Protein AF-A0A9C6WMV3-F1 (afdb_monomer)

InterPro domains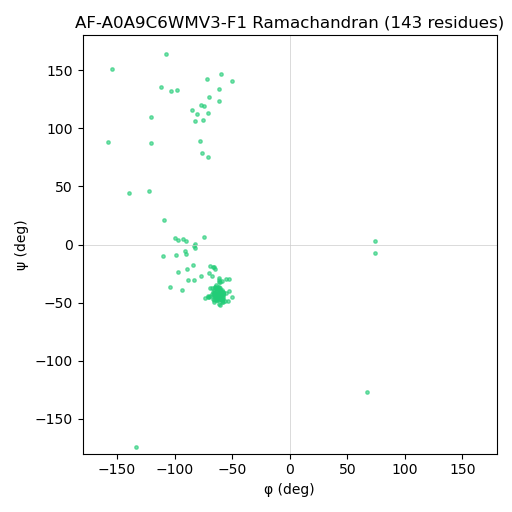:
  IPR019155 CLEC16A/TT9, N-terminal [PF09758] (3-118)
  IPR039272 CLEC16A/TT9 [PTHR21481] (2-119)

Structure (mmCIF, N/CA/C/O backbone):
data_AF-A0A9C6WMV3-F1
#
_entry.id   AF-A0A9C6WMV3-F1
#
loop_
_atom_site.group_PDB
_atom_site.id
_atom_site.type_symbol
_atom_site.label_atom_id
_atom_site.label_alt_id
_atom_site.label_comp_id
_atom_site.label_asym_id
_atom_site.label_entity_id
_atom_site.label_seq_id
_atom_site.pdbx_PDB_ins_code
_atom_site.Cartn_x
_atom_site.Cartn_y
_atom_site.Cartn_z
_atom_site.occupancy
_atom_site.B_iso_or_equiv
_atom_site.auth_seq_id
_atom_site.auth_comp_id
_atom_site.auth_asym_id
_atom_site.auth_atom_id
_atom_site.pdbx_PDB_model_num
ATOM 1 N N . MET A 1 1 ? -14.634 -0.412 27.361 1.00 34.72 1 MET A N 1
ATOM 2 C CA . MET A 1 1 ? -13.161 -0.412 27.443 1.00 34.72 1 MET A CA 1
ATOM 3 C C . MET A 1 1 ? -12.736 -1.334 26.319 1.00 34.72 1 MET A C 1
ATOM 5 O O . MET A 1 1 ? -13.082 -2.501 26.394 1.00 34.72 1 MET A O 1
ATOM 9 N N . LEU A 1 2 ? -12.264 -0.768 25.204 1.00 42.44 2 LEU A N 1
ATOM 10 C CA . LEU A 1 2 ? -12.009 -1.511 23.965 1.00 42.44 2 LEU A CA 1
ATOM 11 C C . LEU A 1 2 ? -10.937 -2.570 24.246 1.00 42.44 2 LEU A C 1
ATOM 13 O O . LEU A 1 2 ? -9.871 -2.224 24.757 1.00 42.44 2 LEU A O 1
ATOM 17 N N . ASP A 1 3 ? -11.261 -3.834 23.976 1.00 42.84 3 ASP A N 1
ATOM 18 C CA . ASP A 1 3 ? -10.348 -4.978 24.060 1.00 42.84 3 ASP A CA 1
ATOM 19 C C . ASP A 1 3 ? -9.351 -4.872 22.898 1.00 42.84 3 ASP A C 1
ATOM 21 O O . ASP A 1 3 ? -9.476 -5.502 21.852 1.00 42.84 3 ASP A O 1
ATOM 25 N N . ILE A 1 4 ? -8.392 -3.961 23.039 1.00 52.00 4 ILE A N 1
ATOM 26 C CA . ILE A 1 4 ? -7.273 -3.839 22.112 1.00 52.00 4 ILE A CA 1
ATOM 27 C C . ILE A 1 4 ? -6.352 -5.014 22.447 1.00 52.00 4 ILE A C 1
ATOM 29 O O . ILE A 1 4 ? -5.714 -5.000 23.505 1.00 52.00 4 ILE A O 1
ATOM 33 N N . SER A 1 5 ? -6.310 -6.038 21.586 1.00 57.06 5 SER A N 1
ATOM 34 C CA . SER A 1 5 ? -5.376 -7.162 21.735 1.00 57.06 5 SER A CA 1
ATOM 35 C C . SER A 1 5 ? -3.955 -6.620 21.953 1.00 57.06 5 SER A C 1
ATOM 37 O O . SER A 1 5 ? -3.581 -5.608 21.357 1.00 57.06 5 SER A O 1
ATOM 39 N N . GLU A 1 6 ? -3.147 -7.228 22.832 1.00 58.94 6 GLU A N 1
ATOM 40 C CA . GLU A 1 6 ? -1.811 -6.691 23.171 1.00 58.94 6 GLU A CA 1
ATOM 41 C C . GLU A 1 6 ? -0.936 -6.418 21.933 1.00 58.94 6 GLU A C 1
ATOM 43 O O . GLU A 1 6 ? -0.152 -5.466 21.940 1.00 58.94 6 GLU A O 1
ATOM 48 N N . ASN A 1 7 ? -1.135 -7.176 20.851 1.00 62.31 7 ASN A N 1
ATOM 49 C CA . ASN A 1 7 ? -0.457 -6.992 19.570 1.00 62.31 7 ASN A CA 1
ATOM 50 C C . ASN A 1 7 ? -0.912 -5.730 18.816 1.00 62.31 7 ASN A C 1
ATOM 52 O O . ASN A 1 7 ? -0.075 -4.944 18.357 1.00 62.31 7 ASN A O 1
ATOM 56 N N . SER A 1 8 ? -2.220 -5.459 18.759 1.00 65.00 8 SER A N 1
ATOM 57 C CA . SER A 1 8 ? -2.759 -4.296 18.036 1.00 65.00 8 SER A CA 1
ATOM 58 C C . SER A 1 8 ? -2.321 -2.950 18.638 1.00 65.00 8 SER A C 1
ATOM 60 O O . SER A 1 8 ? -2.248 -1.947 17.922 1.00 65.00 8 SER A O 1
ATOM 62 N N . ARG A 1 9 ? -1.903 -2.924 19.918 1.00 74.12 9 ARG A N 1
ATOM 63 C CA . ARG A 1 9 ? -1.320 -1.734 20.578 1.00 74.12 9 ARG A CA 1
ATOM 64 C C . ARG A 1 9 ? -0.032 -1.237 19.919 1.00 74.12 9 ARG A C 1
ATOM 66 O O . ARG A 1 9 ? 0.260 -0.046 20.015 1.00 74.12 9 ARG A O 1
ATOM 73 N N . ILE A 1 10 ? 0.744 -2.123 19.293 1.00 83.50 10 ILE A N 1
ATOM 74 C CA . ILE A 1 10 ? 2.019 -1.783 18.639 1.00 83.50 10 ILE A CA 1
ATOM 75 C C . ILE A 1 10 ? 1.850 -1.737 17.118 1.00 83.50 10 ILE A C 1
ATOM 77 O O . ILE A 1 10 ? 2.421 -0.866 16.458 1.00 83.50 10 ILE A O 1
ATOM 81 N N . GLU A 1 11 ? 1.030 -2.627 16.561 1.00 89.12 11 GLU A N 1
ATOM 82 C CA . GLU A 1 11 ? 0.802 -2.728 15.118 1.00 89.12 11 GLU A CA 1
ATOM 83 C C . GLU A 1 11 ? 0.144 -1.473 14.538 1.00 89.12 11 GLU A C 1
ATOM 85 O O . GLU A 1 11 ? 0.604 -0.975 13.511 1.00 89.12 11 GLU A O 1
ATOM 90 N N . ALA A 1 12 ? -0.873 -0.907 15.202 1.00 89.88 12 ALA A N 1
ATOM 91 C CA . ALA A 1 12 ? -1.549 0.298 14.715 1.00 89.88 12 ALA A CA 1
ATOM 92 C C . ALA A 1 12 ? -0.594 1.507 14.598 1.00 89.88 12 ALA A C 1
ATOM 94 O O . ALA A 1 12 ? -0.497 2.081 13.506 1.00 89.88 12 ALA A O 1
ATOM 95 N N . PRO A 1 13 ? 0.174 1.883 15.645 1.00 91.75 13 PRO A N 1
ATOM 96 C CA . PRO A 1 13 ? 1.179 2.937 15.528 1.00 91.75 13 PRO A CA 1
ATOM 97 C C . PRO A 1 13 ? 2.228 2.642 14.456 1.00 91.75 13 PRO A C 1
ATOM 99 O O . PRO A 1 13 ? 2.575 3.529 13.679 1.00 91.75 13 PRO A O 1
ATOM 102 N N . LEU A 1 14 ? 2.716 1.403 14.377 1.00 93.06 14 LEU A N 1
ATOM 103 C CA . LEU A 1 14 ? 3.734 1.017 13.404 1.00 93.06 14 LEU A CA 1
ATOM 104 C C . LEU A 1 14 ? 3.230 1.167 11.962 1.00 93.06 14 LEU A C 1
ATOM 106 O O . LEU A 1 14 ? 3.897 1.805 11.146 1.00 93.06 14 LEU A O 1
ATOM 110 N N . LEU A 1 15 ? 2.033 0.658 11.659 1.00 94.62 15 LEU A N 1
ATOM 111 C CA . LEU A 1 15 ? 1.391 0.815 10.352 1.00 94.62 15 LEU A CA 1
ATOM 112 C C . LEU A 1 15 ? 1.155 2.290 10.018 1.00 94.62 15 LEU A C 1
ATOM 114 O O . LEU A 1 15 ? 1.386 2.710 8.883 1.00 94.62 15 LEU A O 1
ATOM 118 N N . GLN A 1 16 ? 0.766 3.097 11.007 1.00 94.94 16 GLN A N 1
ATOM 119 C CA . GLN A 1 16 ? 0.589 4.533 10.826 1.00 94.94 16 GLN A CA 1
ATOM 120 C C . GLN A 1 16 ? 1.908 5.235 10.475 1.00 94.94 16 GLN A C 1
ATOM 122 O O . GLN A 1 16 ? 1.952 6.017 9.522 1.00 94.94 16 GLN A O 1
ATOM 127 N N . TYR A 1 17 ? 2.992 4.954 11.204 1.00 96.12 17 TYR A N 1
ATOM 128 C CA . TYR A 1 17 ? 4.308 5.535 10.926 1.00 96.12 17 TYR A CA 1
ATOM 129 C C . TYR A 1 17 ? 4.822 5.135 9.546 1.00 96.12 17 TYR A C 1
ATOM 131 O O . TYR A 1 17 ? 5.284 5.994 8.795 1.00 96.12 17 TYR A O 1
ATOM 139 N N . LEU A 1 18 ? 4.694 3.858 9.182 1.00 94.94 18 LEU A N 1
ATOM 140 C CA . LEU A 1 18 ? 5.056 3.375 7.852 1.00 94.94 18 LEU A CA 1
ATOM 141 C C . LEU A 1 18 ? 4.217 4.045 6.762 1.00 94.94 18 LEU A C 1
ATOM 143 O O . LEU A 1 18 ? 4.760 4.466 5.744 1.00 94.94 18 LEU A O 1
ATOM 147 N N . SER A 1 19 ? 2.911 4.206 6.984 1.00 96.00 19 SER A N 1
ATOM 148 C CA . SER A 1 19 ? 2.023 4.896 6.049 1.00 96.00 19 SER A CA 1
ATOM 149 C C . SER A 1 19 ? 2.476 6.340 5.809 1.00 96.00 19 SER A C 1
ATOM 151 O O . SER A 1 19 ? 2.600 6.757 4.659 1.00 96.00 19 SER A O 1
ATOM 153 N N . ILE A 1 20 ? 2.789 7.091 6.870 1.00 96.06 20 ILE A N 1
ATOM 154 C CA . ILE A 1 20 ? 3.278 8.476 6.768 1.00 96.06 20 ILE A CA 1
ATOM 155 C C . ILE A 1 20 ? 4.649 8.522 6.083 1.00 96.06 20 ILE A C 1
ATOM 157 O O . ILE A 1 20 ? 4.864 9.354 5.201 1.00 96.06 20 ILE A O 1
ATOM 161 N N . MET A 1 21 ? 5.571 7.632 6.459 1.00 95.75 21 MET A N 1
ATOM 162 C CA . MET A 1 21 ? 6.907 7.551 5.867 1.00 95.75 21 MET A CA 1
ATOM 163 C C . MET A 1 21 ? 6.826 7.324 4.354 1.00 95.75 21 MET A C 1
ATOM 165 O O . MET A 1 21 ? 7.447 8.058 3.590 1.00 95.75 21 MET A O 1
ATOM 169 N N . ILE A 1 22 ? 6.027 6.345 3.921 1.00 94.38 22 ILE A N 1
ATOM 170 C CA . ILE A 1 22 ? 5.856 6.017 2.504 1.00 94.38 22 ILE A CA 1
ATOM 171 C C . ILE A 1 22 ? 5.166 7.165 1.771 1.00 94.38 22 ILE A C 1
ATOM 173 O O . ILE A 1 22 ? 5.605 7.526 0.686 1.00 94.38 22 ILE A O 1
ATOM 177 N N . GLN A 1 23 ? 4.132 7.784 2.350 1.00 94.25 23 GLN A N 1
ATOM 178 C CA . GLN A 1 23 ? 3.443 8.923 1.727 1.00 94.25 23 GLN A CA 1
ATOM 179 C C . GLN A 1 23 ? 4.387 10.094 1.427 1.00 94.25 23 GLN A C 1
ATOM 181 O O . GLN A 1 23 ? 4.311 10.662 0.339 1.00 94.25 23 GLN A O 1
ATOM 186 N N . ASN A 1 24 ? 5.295 10.415 2.351 1.00 95.00 24 ASN A N 1
ATOM 187 C CA . ASN A 1 24 ? 6.249 11.523 2.213 1.00 95.00 24 ASN A CA 1
ATOM 188 C C . ASN A 1 24 ? 7.503 11.168 1.395 1.00 95.00 24 ASN A C 1
ATOM 190 O O . ASN A 1 24 ? 8.388 12.001 1.214 1.00 95.00 24 ASN A O 1
ATOM 194 N N . MET A 1 25 ? 7.623 9.930 0.918 1.00 93.31 25 MET A N 1
ATOM 195 C CA . MET A 1 25 ? 8.775 9.508 0.133 1.00 93.31 25 MET A CA 1
ATOM 196 C C . MET A 1 25 ? 8.606 9.930 -1.328 1.00 93.31 25 MET A C 1
ATOM 198 O O . MET A 1 25 ? 7.817 9.329 -2.053 1.00 93.31 25 MET A O 1
ATOM 202 N N . ASP A 1 26 ? 9.348 10.945 -1.769 1.00 91.00 26 ASP A N 1
ATOM 203 C CA . ASP A 1 26 ? 9.264 11.464 -3.149 1.00 91.00 26 ASP A CA 1
ATOM 204 C C . ASP A 1 26 ? 10.504 11.162 -3.999 1.00 91.00 26 ASP A C 1
ATOM 206 O O . ASP A 1 26 ? 10.498 11.346 -5.213 1.00 91.00 26 ASP A O 1
ATOM 210 N N . ASN A 1 27 ? 11.576 10.659 -3.382 1.00 93.06 27 ASN A N 1
ATOM 211 C CA . ASN A 1 27 ? 12.769 10.247 -4.110 1.00 93.06 27 ASN A CA 1
ATOM 212 C C . ASN A 1 27 ? 12.545 8.884 -4.788 1.00 93.06 27 ASN A C 1
ATOM 214 O O . ASN A 1 27 ? 12.332 7.879 -4.109 1.00 93.06 27 ASN A O 1
ATOM 218 N N . GLU A 1 28 ? 12.654 8.838 -6.116 1.00 89.81 28 GLU A N 1
ATOM 219 C CA . GLU A 1 28 ? 12.425 7.623 -6.911 1.00 89.81 28 GLU A CA 1
ATOM 220 C C . GLU A 1 28 ? 13.332 6.453 -6.505 1.00 89.81 28 GLU A C 1
ATOM 222 O O . GLU A 1 28 ? 12.860 5.322 -6.390 1.00 89.81 28 GLU A O 1
ATOM 227 N N . HIS A 1 29 ? 14.613 6.707 -6.213 1.00 90.44 29 HIS A N 1
ATOM 228 C CA . HIS A 1 29 ? 15.539 5.666 -5.757 1.00 90.44 29 HIS A CA 1
ATOM 229 C C . HIS A 1 29 ? 15.169 5.133 -4.372 1.00 90.44 29 HIS A C 1
ATOM 231 O O . HIS A 1 29 ? 15.285 3.931 -4.131 1.00 90.44 29 HIS A O 1
ATOM 237 N N . ALA A 1 30 ? 14.697 6.000 -3.472 1.00 90.56 30 ALA A N 1
ATOM 238 C CA . ALA A 1 30 ? 14.226 5.580 -2.156 1.00 90.56 30 ALA A CA 1
ATOM 239 C C . ALA A 1 30 ? 12.985 4.684 -2.274 1.00 90.56 30 ALA A C 1
ATOM 241 O O . ALA A 1 30 ? 12.940 3.629 -1.643 1.00 90.56 30 ALA A O 1
ATOM 242 N N . ILE A 1 31 ? 12.027 5.049 -3.135 1.00 91.12 31 ILE A N 1
ATOM 243 C CA . ILE A 1 31 ? 10.828 4.240 -3.401 1.00 91.12 31 ILE A CA 1
ATOM 244 C C . ILE A 1 31 ? 11.229 2.887 -3.998 1.00 91.12 31 ILE A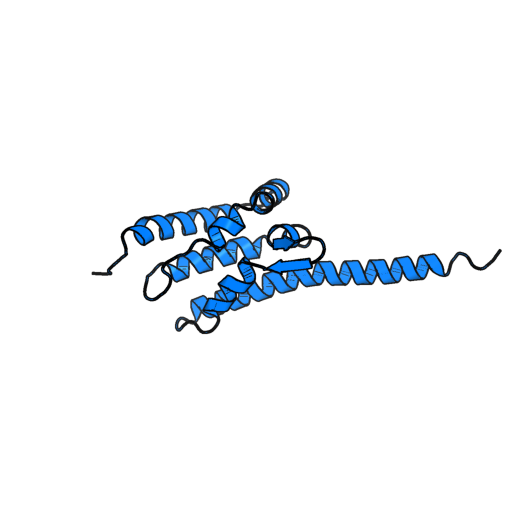 C 1
ATOM 246 O O . ILE A 1 31 ? 10.790 1.840 -3.520 1.00 91.12 31 ILE A O 1
ATOM 250 N N . TYR A 1 32 ? 12.105 2.896 -5.005 1.00 89.94 32 TYR A N 1
ATOM 251 C CA . TYR A 1 32 ? 12.594 1.680 -5.650 1.00 89.94 32 TYR A CA 1
ATOM 252 C C . TYR A 1 32 ? 13.272 0.741 -4.645 1.00 89.94 32 TYR A C 1
ATOM 254 O O . TYR A 1 32 ? 12.971 -0.453 -4.592 1.00 89.94 32 TYR A O 1
ATOM 262 N N . TYR A 1 33 ? 14.159 1.269 -3.798 1.00 89.19 33 TYR A N 1
ATOM 263 C CA . TYR A 1 33 ? 14.832 0.474 -2.773 1.00 89.19 33 TYR A CA 1
ATOM 264 C C . TYR A 1 33 ? 13.856 -0.039 -1.706 1.00 89.19 33 TYR A C 1
ATOM 266 O O . TYR A 1 33 ? 13.939 -1.190 -1.283 1.00 89.19 33 TYR A O 1
ATOM 274 N N . CYS A 1 34 ? 12.887 0.782 -1.301 1.00 89.19 34 CYS A N 1
ATOM 275 C CA . CYS A 1 34 ? 11.867 0.386 -0.336 1.00 89.19 34 CYS A CA 1
ATOM 276 C C . CYS A 1 34 ? 11.050 -0.818 -0.836 1.00 89.19 34 CYS A C 1
ATOM 278 O O . CYS A 1 34 ? 10.792 -1.749 -0.072 1.00 89.19 34 CYS A O 1
ATOM 280 N N . PHE A 1 35 ? 10.676 -0.834 -2.120 1.00 88.88 35 PHE A N 1
ATOM 281 C CA . PHE A 1 35 ? 9.776 -1.856 -2.667 1.00 88.88 35 PHE A CA 1
ATOM 282 C C . PHE A 1 35 ? 10.513 -3.104 -3.178 1.00 88.88 35 PHE A C 1
ATOM 284 O O . PHE A 1 35 ? 9.977 -4.203 -3.082 1.00 88.88 35 PHE A O 1
ATOM 291 N N . SER A 1 36 ? 11.749 -2.969 -3.665 1.00 85.19 36 SER A N 1
ATOM 292 C CA . SER A 1 36 ? 12.515 -4.077 -4.270 1.00 85.19 36 SER A CA 1
ATOM 293 C C . SER A 1 36 ? 12.982 -5.157 -3.290 1.00 85.19 36 SER A C 1
ATOM 295 O O . SER A 1 36 ? 13.186 -6.298 -3.692 1.00 85.19 36 SER A O 1
ATOM 297 N N . ASN A 1 37 ? 13.139 -4.833 -2.005 1.00 82.38 37 ASN A N 1
ATOM 298 C CA . ASN A 1 37 ? 13.688 -5.763 -1.011 1.00 82.38 37 ASN A CA 1
ATOM 299 C C . ASN A 1 37 ? 12.655 -6.754 -0.436 1.00 82.38 37 ASN A C 1
ATOM 301 O O . ASN A 1 37 ? 12.981 -7.539 0.451 1.00 82.38 37 ASN A O 1
ATOM 305 N N . GLY A 1 38 ? 11.393 -6.695 -0.870 1.00 83.25 38 GLY A N 1
ATOM 306 C CA . GLY A 1 38 ? 10.331 -7.588 -0.396 1.00 83.25 38 GLY A CA 1
ATOM 307 C C . GLY A 1 38 ? 9.808 -7.298 1.018 1.00 83.25 38 GLY A C 1
ATOM 308 O O . GLY A 1 38 ? 8.785 -7.860 1.396 1.00 83.25 38 GLY A O 1
ATOM 309 N N . TYR A 1 39 ? 10.418 -6.383 1.783 1.00 87.88 39 TYR A N 1
ATOM 310 C CA . TYR A 1 39 ? 9.952 -6.022 3.132 1.00 87.88 39 TYR A CA 1
ATOM 311 C C . TYR A 1 39 ? 8.511 -5.508 3.152 1.00 87.88 39 TYR A C 1
ATOM 313 O O . TYR A 1 39 ? 7.741 -5.895 4.026 1.00 87.88 39 TYR A O 1
ATOM 321 N N . ILE A 1 40 ? 8.122 -4.683 2.174 1.00 91.06 40 ILE A N 1
ATOM 322 C CA . ILE A 1 40 ? 6.737 -4.208 2.052 1.00 91.06 40 ILE A CA 1
ATOM 323 C C . ILE A 1 40 ? 5.781 -5.383 1.834 1.00 91.06 40 ILE A C 1
ATOM 325 O O . ILE A 1 40 ? 4.749 -5.446 2.494 1.00 91.06 40 ILE A O 1
ATOM 329 N N . ASN A 1 41 ? 6.146 -6.352 0.990 1.00 89.94 41 ASN A N 1
ATOM 330 C CA . ASN A 1 41 ? 5.331 -7.548 0.777 1.00 89.94 41 ASN A CA 1
ATOM 331 C C . ASN A 1 41 ? 5.227 -8.385 2.060 1.00 89.94 41 ASN A C 1
ATOM 333 O O . ASN A 1 41 ? 4.139 -8.850 2.384 1.00 89.94 41 ASN A O 1
ATOM 337 N N . SER A 1 42 ? 6.315 -8.519 2.824 1.00 90.12 42 SER A N 1
ATOM 338 C CA . SER A 1 42 ? 6.305 -9.201 4.124 1.00 90.12 42 SER A CA 1
ATOM 339 C C . SER A 1 42 ? 5.395 -8.516 5.146 1.00 90.12 42 SER A C 1
ATOM 341 O O . SER A 1 42 ? 4.718 -9.204 5.902 1.00 90.12 42 SER A O 1
ATOM 343 N N . ILE A 1 43 ? 5.350 -7.177 5.160 1.00 91.88 43 ILE A N 1
ATOM 344 C CA . ILE A 1 43 ? 4.442 -6.407 6.025 1.00 91.88 43 ILE A CA 1
ATOM 345 C C . ILE A 1 43 ? 2.993 -6.593 5.566 1.00 91.88 43 ILE A C 1
ATOM 347 O O . ILE A 1 43 ? 2.129 -6.853 6.388 1.00 91.88 43 ILE A O 1
ATOM 351 N N . ILE A 1 44 ? 2.714 -6.524 4.260 1.00 91.94 44 ILE A N 1
ATOM 352 C CA . ILE A 1 44 ? 1.359 -6.722 3.712 1.00 91.94 44 ILE A CA 1
ATOM 353 C C . ILE A 1 44 ? 0.814 -8.116 4.052 1.00 91.94 44 ILE A C 1
ATOM 355 O O . ILE A 1 44 ? -0.355 -8.230 4.407 1.00 91.94 44 ILE A O 1
ATOM 359 N N . LEU A 1 45 ? 1.656 -9.149 3.942 1.00 90.44 45 LEU A N 1
ATOM 360 C CA . LEU A 1 45 ? 1.305 -10.554 4.174 1.00 90.44 45 LEU A CA 1
ATOM 361 C C . LEU A 1 45 ? 1.318 -10.962 5.653 1.00 90.44 45 LEU A 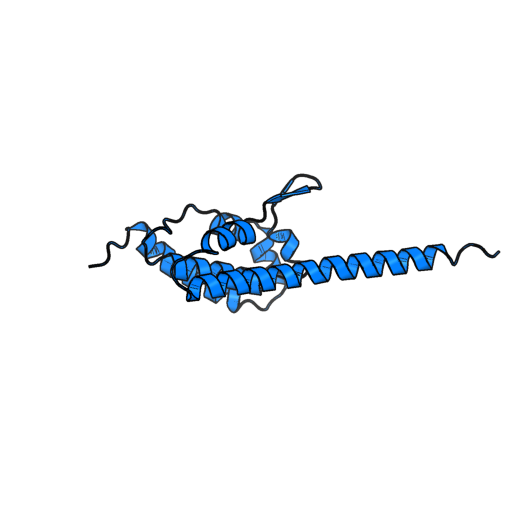C 1
ATOM 363 O O . LEU A 1 45 ? 1.022 -12.117 5.965 1.00 90.44 45 LEU A O 1
ATOM 367 N N . HIS A 1 46 ? 1.695 -10.060 6.561 1.00 89.56 46 HIS A N 1
ATOM 368 C CA . HIS A 1 46 ? 1.690 -10.359 7.985 1.00 89.56 46 HIS A CA 1
ATOM 369 C C . HIS A 1 46 ? 0.254 -10.680 8.451 1.00 89.56 46 HIS A C 1
ATOM 371 O O . HIS A 1 46 ? -0.679 -9.963 8.080 1.00 89.56 46 HIS A O 1
ATOM 377 N N . PRO A 1 47 ? 0.043 -11.754 9.237 1.00 86.62 47 PRO A N 1
ATOM 378 C CA . PRO A 1 47 ? -1.288 -12.183 9.656 1.00 86.62 47 PRO A CA 1
ATOM 379 C C . PRO A 1 47 ? -1.844 -11.277 10.764 1.00 86.62 47 PRO A C 1
ATOM 381 O O . PRO A 1 47 ? -1.829 -11.634 11.937 1.00 86.62 47 PRO A O 1
ATOM 384 N N . TYR A 1 48 ? -2.336 -10.100 10.382 1.00 85.94 48 TYR A N 1
ATOM 385 C CA . TYR A 1 48 ? -2.992 -9.165 11.293 1.00 85.94 48 TYR A CA 1
ATOM 386 C C . TYR A 1 48 ? -4.380 -9.656 11.725 1.00 85.94 48 TYR A C 1
ATOM 388 O O . TYR A 1 48 ? -5.161 -10.164 10.912 1.00 85.94 48 TYR A O 1
ATOM 396 N N . GLU A 1 49 ? -4.725 -9.412 12.988 1.00 85.69 49 GLU A N 1
ATOM 397 C CA . GLU A 1 49 ? -6.084 -9.572 13.511 1.00 85.69 49 GLU A CA 1
ATOM 398 C C . GLU A 1 49 ? -6.938 -8.365 13.089 1.00 85.69 49 GLU A C 1
ATOM 400 O O . GLU A 1 49 ? -6.983 -7.335 13.760 1.00 85.69 49 GLU A O 1
ATOM 405 N N . LEU A 1 50 ? -7.570 -8.464 11.915 1.00 82.94 50 LEU A N 1
ATOM 406 C CA . LEU A 1 50 ? -8.340 -7.367 11.307 1.00 82.94 50 LEU A CA 1
ATOM 407 C C . LEU A 1 50 ? -9.856 -7.481 11.545 1.00 82.94 50 LEU A C 1
ATOM 409 O O . LEU A 1 50 ? -10.587 -6.540 11.240 1.00 82.94 50 LEU A O 1
ATOM 413 N N . ASP A 1 51 ? -10.326 -8.604 12.095 1.00 74.62 51 ASP A N 1
ATOM 414 C CA . ASP A 1 51 ? -11.741 -8.844 12.379 1.00 74.62 51 ASP A CA 1
ATOM 415 C C . ASP A 1 51 ? -12.129 -8.248 13.741 1.00 74.62 51 ASP A C 1
ATOM 417 O O . ASP A 1 51 ? -11.640 -8.673 14.785 1.00 74.62 51 ASP A O 1
ATOM 421 N N . GLY A 1 52 ? -13.026 -7.256 13.734 1.00 67.19 52 GLY A N 1
ATOM 422 C CA . GLY A 1 52 ? -13.619 -6.678 14.949 1.00 67.19 52 GLY A CA 1
ATOM 423 C C . GLY A 1 52 ? -12.710 -5.758 15.778 1.00 67.19 52 GLY A C 1
ATOM 424 O O . GLY A 1 52 ? -13.144 -5.291 16.829 1.00 67.19 52 GLY A O 1
ATOM 425 N N . GLY A 1 53 ? -11.483 -5.485 15.320 1.00 70.25 53 GLY A N 1
ATOM 426 C CA . GLY A 1 53 ? -10.519 -4.604 15.989 1.00 70.25 53 GLY A CA 1
ATOM 427 C C . GLY A 1 53 ? -10.311 -3.254 15.292 1.00 70.25 53 GLY A C 1
ATOM 428 O O . GLY A 1 53 ? -10.584 -3.089 14.105 1.00 70.25 53 GLY A O 1
ATOM 429 N N . ASP A 1 54 ? -9.724 -2.294 16.012 1.00 81.19 54 ASP A N 1
ATOM 430 C CA . ASP A 1 54 ? -9.448 -0.929 15.522 1.00 81.19 54 ASP A CA 1
ATOM 431 C C . ASP A 1 54 ? -8.264 -0.846 14.529 1.00 81.19 54 ASP A C 1
ATOM 433 O O . ASP A 1 54 ? -7.835 0.242 14.145 1.00 81.19 54 ASP A O 1
ATOM 437 N N . LEU A 1 55 ? -7.701 -1.984 14.107 1.00 89.00 55 LEU A N 1
ATOM 438 C CA . LEU A 1 55 ? -6.489 -2.055 13.284 1.00 89.00 55 LEU A CA 1
ATOM 439 C C . LEU A 1 55 ? -6.759 -1.867 11.781 1.00 89.00 55 LEU A C 1
ATOM 441 O O . LEU A 1 55 ? -5.912 -1.328 11.060 1.00 89.00 55 LEU A O 1
ATOM 445 N N . ALA A 1 56 ? -7.939 -2.270 11.298 1.00 90.38 56 ALA A N 1
ATOM 446 C CA . ALA A 1 56 ? -8.284 -2.248 9.875 1.00 90.38 56 ALA A CA 1
ATOM 447 C C . ALA A 1 56 ? -8.118 -0.863 9.205 1.00 90.38 56 ALA A C 1
ATOM 449 O O . ALA A 1 56 ? -7.538 -0.802 8.116 1.00 90.38 56 ALA A O 1
ATOM 450 N N . PRO A 1 57 ? -8.507 0.273 9.821 1.00 90.88 57 PRO A N 1
ATOM 451 C CA . PRO A 1 57 ? -8.280 1.599 9.241 1.00 90.88 57 PRO A CA 1
ATOM 452 C C . PRO A 1 57 ? -6.795 1.956 9.060 1.00 90.88 57 PRO A C 1
ATOM 454 O O . PRO A 1 57 ? -6.427 2.586 8.059 1.00 90.88 57 PRO A O 1
ATOM 457 N N . TYR A 1 58 ? -5.932 1.538 9.993 1.00 93.31 58 TYR A N 1
ATOM 458 C CA . TYR A 1 58 ? -4.483 1.757 9.920 1.00 93.31 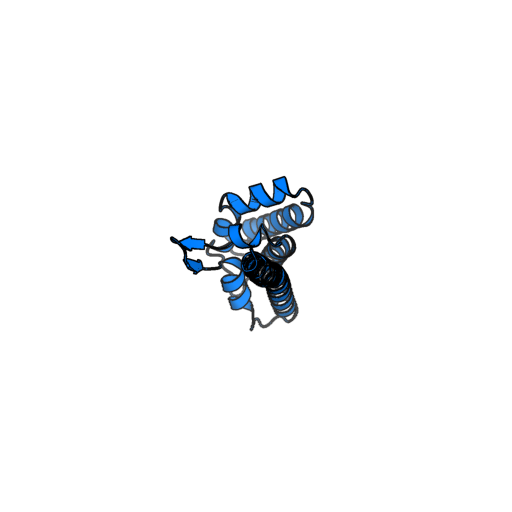58 TYR A CA 1
ATOM 459 C C . TYR A 1 58 ? -3.856 0.903 8.823 1.00 93.31 58 TYR A C 1
ATOM 461 O O . TYR A 1 58 ? -3.096 1.414 7.997 1.00 93.31 58 TYR A O 1
ATOM 469 N N . TYR A 1 59 ? -4.242 -0.373 8.757 1.00 94.56 59 TYR A N 1
ATOM 470 C CA . TYR A 1 59 ? -3.812 -1.282 7.700 1.00 94.56 59 TYR A CA 1
ATOM 471 C C . TYR A 1 59 ? -4.214 -0.761 6.317 1.00 94.56 59 TYR A C 1
ATOM 473 O O . TYR A 1 59 ? -3.377 -0.622 5.426 1.00 94.56 59 TYR A O 1
ATOM 481 N N . MET A 1 60 ? -5.469 -0.341 6.150 1.00 94.56 60 MET A N 1
ATOM 482 C CA . MET A 1 60 ? -5.957 0.206 4.883 1.00 94.56 60 MET A CA 1
ATOM 483 C C . MET A 1 60 ? -5.274 1.524 4.508 1.00 94.56 60 MET A C 1
ATOM 485 O O . MET A 1 60 ? -4.967 1.748 3.335 1.00 94.56 60 MET A O 1
ATOM 489 N N . SER A 1 61 ? -4.969 2.384 5.482 1.00 94.75 61 SER A N 1
ATOM 490 C CA . SER A 1 61 ? -4.177 3.600 5.248 1.00 94.75 61 SER A CA 1
ATOM 491 C C . SER A 1 61 ? -2.742 3.285 4.819 1.00 94.75 61 SER A C 1
ATOM 493 O O . SER A 1 61 ? -2.185 3.980 3.967 1.00 94.75 61 SER A O 1
ATOM 495 N N . PHE A 1 62 ? -2.138 2.227 5.360 1.00 96.31 62 PHE A N 1
ATOM 496 C CA . PHE A 1 62 ? -0.838 1.732 4.917 1.00 96.31 62 PHE A CA 1
ATOM 497 C C . PHE A 1 62 ? -0.893 1.189 3.480 1.00 96.31 62 PHE A C 1
ATOM 499 O O . PHE A 1 62 ? -0.121 1.647 2.636 1.00 96.31 62 PHE A O 1
ATOM 506 N N . LEU A 1 63 ? -1.853 0.315 3.147 1.00 95.81 63 LEU A N 1
ATOM 507 C CA . LEU A 1 63 ? -2.016 -0.187 1.775 1.00 95.81 63 LEU A CA 1
ATOM 508 C C . LEU A 1 63 ? -2.261 0.954 0.777 1.00 95.81 63 LEU A C 1
ATOM 510 O O . LEU A 1 63 ? -1.706 0.962 -0.324 1.00 95.81 63 LEU A O 1
ATOM 514 N N . ARG A 1 64 ? -3.047 1.965 1.169 1.00 96.19 64 ARG A N 1
ATOM 515 C CA . ARG A 1 64 ? -3.262 3.169 0.359 1.00 96.19 64 ARG A CA 1
ATOM 516 C C . ARG A 1 64 ? -1.956 3.911 0.097 1.00 96.19 64 ARG A C 1
ATOM 518 O O . ARG A 1 64 ? -1.712 4.268 -1.054 1.00 96.19 64 ARG A O 1
ATOM 525 N N . ALA A 1 65 ? -1.130 4.119 1.121 1.00 95.88 65 ALA A N 1
ATOM 526 C CA . ALA A 1 65 ? 0.170 4.776 0.995 1.00 95.88 65 ALA A CA 1
ATOM 527 C C . ALA A 1 65 ? 1.091 4.036 0.018 1.00 95.88 65 ALA A C 1
ATOM 529 O O . ALA A 1 65 ? 1.625 4.657 -0.900 1.00 95.88 65 ALA A O 1
ATOM 530 N N . VAL A 1 66 ? 1.201 2.710 0.157 1.00 94.69 66 VAL A N 1
ATOM 531 C CA . VAL A 1 66 ? 1.970 1.857 -0.764 1.00 94.69 66 VAL A CA 1
ATOM 532 C C . VAL A 1 66 ? 1.436 1.995 -2.190 1.00 94.69 66 VAL A C 1
ATOM 534 O O . VAL A 1 66 ? 2.198 2.279 -3.112 1.00 94.69 66 VAL A O 1
ATOM 537 N N . SER A 1 67 ? 0.115 1.881 -2.374 1.00 94.31 67 SER A N 1
ATOM 538 C CA . SER A 1 67 ? -0.511 2.001 -3.695 1.00 94.31 67 SER A CA 1
ATOM 539 C C . SER A 1 67 ? -0.286 3.371 -4.342 1.00 94.31 67 SER A C 1
ATOM 541 O O . SER A 1 67 ? -0.163 3.461 -5.557 1.00 94.31 67 SER A O 1
ATOM 543 N N . GLY A 1 68 ? -0.204 4.440 -3.545 1.00 93.38 68 GLY A N 1
ATOM 544 C CA . GLY A 1 68 ? 0.007 5.802 -4.034 1.00 93.38 68 GLY A CA 1
ATOM 545 C C . GLY A 1 68 ? 1.400 6.040 -4.619 1.00 93.38 68 GLY A C 1
ATOM 546 O O . GLY A 1 68 ? 1.581 6.991 -5.372 1.00 93.38 68 GLY A O 1
ATOM 547 N N . LYS A 1 69 ? 2.373 5.175 -4.308 1.00 92.12 69 LYS A N 1
ATOM 548 C CA . LYS A 1 69 ? 3.729 5.212 -4.878 1.00 92.12 69 LYS A CA 1
ATOM 549 C C . LYS A 1 69 ? 3.922 4.206 -6.019 1.00 92.12 69 LYS A C 1
ATOM 551 O O . LYS A 1 69 ? 5.031 4.057 -6.537 1.00 92.12 69 LYS A O 1
ATOM 556 N N . ILE A 1 70 ? 2.852 3.524 -6.438 1.00 89.12 70 ILE A N 1
ATOM 557 C CA . ILE A 1 70 ? 2.882 2.658 -7.615 1.00 89.12 70 ILE A CA 1
ATOM 558 C C . ILE A 1 70 ? 2.999 3.509 -8.874 1.00 89.12 70 ILE A C 1
ATOM 560 O O . ILE A 1 70 ? 2.184 4.388 -9.148 1.00 89.12 70 ILE A O 1
ATOM 564 N N . ASN A 1 71 ? 3.999 3.178 -9.676 1.00 82.81 71 ASN A N 1
ATOM 565 C CA . ASN A 1 71 ? 4.198 3.671 -11.022 1.00 82.81 71 ASN A CA 1
ATOM 566 C C . ASN A 1 71 ? 4.535 2.486 -11.944 1.00 82.81 71 ASN A C 1
ATOM 568 O O . ASN A 1 71 ? 4.475 1.322 -11.538 1.00 82.81 71 ASN A O 1
ATOM 572 N N . ARG A 1 72 ? 4.864 2.783 -13.203 1.00 77.38 72 ARG A N 1
ATOM 573 C CA . ARG A 1 72 ? 5.195 1.775 -14.219 1.00 77.38 72 ARG A CA 1
ATOM 574 C C . ARG A 1 72 ? 6.291 0.804 -13.764 1.00 77.38 72 ARG A C 1
ATOM 576 O O . ARG A 1 72 ? 6.189 -0.385 -14.050 1.00 77.38 72 ARG A O 1
ATOM 583 N N . ASP A 1 73 ? 7.310 1.311 -13.081 1.00 79.81 73 ASP A N 1
ATOM 584 C CA . ASP A 1 73 ? 8.529 0.570 -12.761 1.00 79.81 73 ASP A CA 1
ATOM 585 C C . ASP A 1 73 ? 8.487 -0.029 -11.349 1.00 79.81 73 ASP A C 1
ATOM 587 O O . ASP A 1 73 ? 9.143 -1.029 -11.082 1.00 79.81 73 ASP A O 1
ATOM 591 N N . THR A 1 74 ? 7.685 0.530 -10.439 1.00 84.25 74 THR A N 1
ATOM 592 C CA . THR A 1 74 ? 7.551 0.019 -9.066 1.00 84.25 74 THR A CA 1
ATOM 593 C C . THR A 1 74 ? 6.461 -1.039 -8.926 1.00 84.25 74 THR A C 1
ATOM 595 O O . THR A 1 74 ? 6.517 -1.845 -7.998 1.00 84.25 74 THR A O 1
ATOM 598 N N . LEU A 1 75 ? 5.495 -1.096 -9.854 1.00 83.75 75 LEU A N 1
ATOM 599 C CA . LEU A 1 75 ? 4.435 -2.106 -9.832 1.00 83.75 75 LEU A CA 1
ATOM 600 C C . LEU A 1 75 ? 5.002 -3.529 -9.869 1.00 83.75 75 LEU A C 1
ATOM 602 O O . LEU A 1 75 ? 4.576 -4.374 -9.088 1.00 83.75 75 LEU A O 1
ATOM 606 N N . CYS A 1 76 ? 5.977 -3.792 -10.743 1.00 80.69 76 CYS A N 1
ATOM 607 C CA . CYS A 1 76 ? 6.574 -5.121 -10.871 1.00 80.69 76 CYS A CA 1
ATOM 608 C C . CYS A 1 76 ? 7.377 -5.548 -9.631 1.00 80.69 76 CYS A C 1
ATOM 610 O O . CYS A 1 76 ? 7.572 -6.742 -9.439 1.00 80.69 76 CYS A O 1
ATOM 612 N N . LEU A 1 77 ? 7.787 -4.608 -8.771 1.00 82.25 77 LEU A N 1
ATOM 613 C CA . LEU A 1 77 ? 8.515 -4.898 -7.529 1.00 82.25 77 LEU A CA 1
ATOM 614 C C . LEU A 1 77 ? 7.596 -5.423 -6.414 1.00 82.25 77 LEU A C 1
ATOM 616 O O . LEU A 1 77 ? 8.042 -6.149 -5.532 1.00 82.25 77 LEU A O 1
ATOM 620 N N . LEU A 1 78 ? 6.311 -5.060 -6.444 1.00 81.06 78 LEU A N 1
ATOM 621 C CA . LEU A 1 78 ? 5.319 -5.478 -5.442 1.00 81.06 78 LEU A CA 1
ATOM 622 C C . LEU A 1 78 ? 4.588 -6.772 -5.820 1.00 81.06 78 LEU A C 1
ATOM 624 O O . LEU A 1 78 ? 3.774 -7.284 -5.050 1.00 81.06 78 LEU A O 1
ATOM 628 N N . VAL A 1 79 ? 4.844 -7.291 -7.016 1.00 81.31 79 VAL A N 1
ATOM 629 C CA . VAL A 1 79 ? 4.226 -8.509 -7.527 1.00 81.31 79 VAL A CA 1
ATOM 630 C C . VAL A 1 79 ? 5.182 -9.674 -7.305 1.00 81.31 79 VAL A C 1
ATOM 632 O O . VAL A 1 79 ? 6.362 -9.594 -7.633 1.00 81.31 79 VAL A O 1
ATOM 635 N N . ASN A 1 80 ? 4.670 -10.784 -6.781 1.00 72.69 80 ASN A N 1
ATOM 636 C CA . ASN A 1 80 ? 5.447 -12.009 -6.690 1.00 72.69 80 ASN A CA 1
ATOM 637 C C . ASN A 1 80 ? 5.432 -12.708 -8.047 1.00 72.69 80 ASN A C 1
ATOM 639 O O . ASN A 1 80 ? 4.401 -13.217 -8.501 1.00 72.69 80 ASN A O 1
ATOM 643 N N . VAL A 1 81 ? 6.599 -12.735 -8.680 1.00 68.12 81 VAL A N 1
ATOM 644 C CA . VAL A 1 81 ? 6.835 -13.423 -9.946 1.00 68.12 81 VAL A CA 1
ATOM 645 C C . VAL A 1 81 ? 7.579 -14.725 -9.655 1.00 68.12 81 VAL A C 1
ATOM 647 O O . VAL A 1 81 ? 8.561 -14.734 -8.914 1.00 68.12 81 VAL A O 1
ATOM 650 N N . HIS A 1 82 ? 7.109 -15.833 -10.223 1.00 58.47 82 HIS A N 1
ATOM 651 C CA . HIS A 1 82 ? 7.822 -17.107 -10.194 1.00 58.47 82 HIS A CA 1
ATOM 652 C C . HIS A 1 82 ? 8.084 -17.541 -11.638 1.00 58.47 82 HIS A C 1
ATOM 654 O O . HIS A 1 82 ? 7.153 -17.861 -12.378 1.00 58.47 82 HIS A O 1
ATOM 660 N N . GLY A 1 83 ? 9.350 -17.493 -12.061 1.00 64.62 83 GLY A N 1
ATOM 661 C CA . GLY A 1 83 ? 9.709 -17.622 -13.477 1.00 64.62 83 GLY A CA 1
ATOM 662 C C . GLY A 1 83 ? 9.210 -16.422 -14.290 1.00 64.62 83 GLY A C 1
ATOM 663 O O . GLY A 1 83 ? 9.470 -15.286 -13.908 1.00 64.62 83 GLY A O 1
ATOM 664 N N . ASP A 1 84 ? 8.466 -16.677 -15.371 1.00 62.00 84 ASP A N 1
ATOM 665 C CA . ASP A 1 84 ? 7.881 -15.644 -16.248 1.00 62.00 84 ASP A CA 1
ATOM 666 C C . ASP A 1 84 ? 6.410 -15.314 -15.916 1.00 62.00 84 ASP A C 1
ATOM 668 O O . ASP A 1 84 ? 5.764 -14.533 -16.618 1.00 62.00 84 ASP A O 1
ATOM 672 N N . ALA A 1 85 ? 5.849 -15.912 -14.857 1.00 55.16 85 ALA A N 1
ATOM 673 C CA . ALA A 1 85 ? 4.443 -15.755 -14.492 1.00 55.16 85 ALA A CA 1
ATOM 674 C C . ALA A 1 85 ? 4.264 -14.978 -13.182 1.00 55.16 85 ALA A C 1
ATOM 676 O O . ALA A 1 85 ? 4.918 -15.243 -12.170 1.00 55.16 85 ALA A O 1
ATOM 677 N N . VAL A 1 86 ? 3.314 -14.041 -13.191 1.00 65.75 86 VAL A N 1
ATOM 678 C CA . VAL A 1 86 ? 2.815 -13.379 -11.982 1.00 65.75 86 VAL A CA 1
ATOM 679 C C . VAL A 1 86 ? 1.995 -14.387 -11.182 1.00 65.75 86 VAL A C 1
ATOM 681 O O . VAL A 1 86 ? 0.936 -14.818 -11.632 1.00 65.75 86 VAL A O 1
ATOM 684 N N . VAL A 1 87 ? 2.485 -14.761 -10.001 1.00 68.94 87 VAL A N 1
ATOM 685 C CA . VAL A 1 87 ? 1.842 -15.766 -9.140 1.00 68.94 87 VAL A CA 1
ATOM 686 C C . VAL A 1 87 ? 0.911 -15.114 -8.130 1.00 68.94 87 VAL A C 1
ATOM 688 O O . VAL A 1 87 ? -0.172 -15.632 -7.867 1.00 68.94 87 VAL A O 1
ATOM 691 N N . SER A 1 88 ? 1.295 -13.969 -7.569 1.00 78.56 88 SER A N 1
ATOM 692 C CA . SER A 1 88 ? 0.418 -13.238 -6.658 1.00 78.56 88 SER A CA 1
ATOM 693 C C . SER A 1 88 ? 0.722 -11.751 -6.628 1.00 78.56 88 SER A C 1
ATOM 695 O O . SER A 1 88 ? 1.855 -11.317 -6.833 1.00 78.56 88 SER A O 1
ATOM 697 N N . PHE A 1 89 ? -0.310 -10.960 -6.341 1.00 86.81 89 PHE A N 1
ATOM 698 C CA . PHE A 1 89 ? -0.164 -9.542 -6.054 1.00 86.81 89 PHE A CA 1
ATOM 699 C C . PHE A 1 89 ? -0.709 -9.246 -4.651 1.00 86.81 89 PHE A C 1
ATOM 701 O O . PHE A 1 89 ? -1.888 -8.908 -4.518 1.00 86.81 89 PHE A O 1
ATO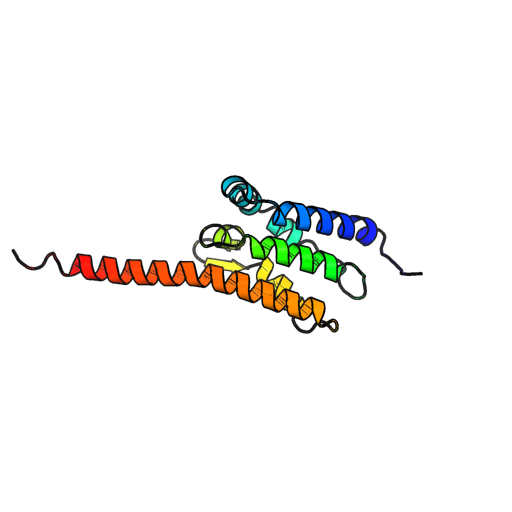M 708 N N . PRO A 1 90 ? 0.131 -9.386 -3.604 1.00 88.88 90 PRO A N 1
ATOM 709 C CA . PRO A 1 90 ? -0.285 -9.264 -2.208 1.00 88.88 90 PRO A CA 1
ATOM 710 C C . PRO A 1 90 ? -1.086 -7.995 -1.916 1.00 88.88 90 PRO A C 1
ATOM 712 O O . PRO A 1 90 ? -2.155 -8.073 -1.324 1.00 88.88 90 PRO A O 1
ATOM 715 N N . LEU A 1 91 ? -0.632 -6.839 -2.413 1.00 91.19 91 LEU A N 1
ATOM 716 C CA . LEU A 1 91 ? -1.316 -5.560 -2.199 1.00 91.19 91 LEU A CA 1
ATOM 717 C C . LEU A 1 91 ? -2.765 -5.571 -2.714 1.00 91.19 91 LEU A C 1
ATOM 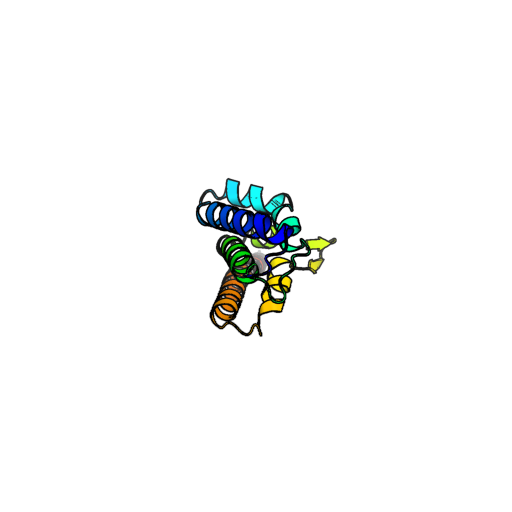719 O O . LEU A 1 91 ? -3.660 -5.057 -2.046 1.00 91.19 91 LEU A O 1
ATOM 723 N N . TYR A 1 92 ? -2.996 -6.130 -3.905 1.00 90.19 92 TYR A N 1
ATOM 724 C CA . TYR A 1 92 ? -4.330 -6.182 -4.500 1.00 90.19 92 TYR A CA 1
ATOM 725 C C . TYR A 1 92 ? -5.218 -7.206 -3.797 1.00 90.19 92 TYR A C 1
ATOM 727 O O . TYR A 1 92 ? -6.358 -6.892 -3.458 1.00 90.19 92 TYR A O 1
ATOM 735 N N . THR A 1 93 ? -4.691 -8.409 -3.555 1.00 90.69 93 THR A N 1
ATOM 736 C CA . THR A 1 93 ? -5.426 -9.489 -2.890 1.00 90.69 93 THR A CA 1
ATOM 737 C C . THR A 1 93 ? -5.863 -9.073 -1.489 1.00 90.69 93 THR A C 1
ATOM 739 O O . THR A 1 93 ? -7.037 -9.221 -1.156 1.00 90.69 93 THR A O 1
ATOM 742 N N . GLU A 1 94 ? -4.961 -8.484 -0.702 1.00 92.44 94 GLU A N 1
ATOM 743 C CA . GLU A 1 94 ? -5.272 -8.040 0.657 1.00 92.44 94 GLU A CA 1
ATOM 744 C C . GLU A 1 94 ? -6.266 -6.877 0.672 1.00 92.44 94 GLU A C 1
ATOM 746 O O . GLU A 1 94 ? -7.238 -6.914 1.423 1.00 92.44 94 GLU A O 1
ATOM 751 N N . ALA A 1 95 ? -6.117 -5.885 -0.214 1.00 92.69 95 ALA A N 1
ATOM 752 C CA . ALA A 1 95 ? -7.094 -4.802 -0.321 1.00 92.69 95 ALA A CA 1
ATOM 753 C C . ALA A 1 95 ? -8.494 -5.316 -0.709 1.00 92.69 95 ALA A C 1
ATOM 755 O O . ALA A 1 95 ? -9.505 -4.803 -0.226 1.00 92.69 95 ALA A O 1
ATOM 756 N N . LEU A 1 96 ? -8.576 -6.339 -1.567 1.00 91.88 96 LEU A N 1
ATOM 757 C CA . LEU A 1 96 ? -9.846 -6.893 -2.034 1.00 91.88 96 LEU A CA 1
ATOM 758 C C . LEU A 1 96 ? -10.630 -7.605 -0.920 1.00 91.88 96 LEU A C 1
ATOM 760 O O . LEU A 1 96 ? -11.862 -7.589 -0.958 1.00 91.88 96 LEU A O 1
ATOM 764 N N . ARG A 1 97 ? -9.955 -8.145 0.107 1.00 90.56 97 ARG A N 1
ATOM 765 C CA . ARG A 1 97 ? -10.611 -8.733 1.295 1.00 90.56 97 ARG A CA 1
ATOM 766 C C . ARG A 1 97 ? -11.558 -7.741 1.981 1.00 90.56 97 ARG A C 1
ATOM 768 O O . ARG A 1 97 ? -12.593 -8.139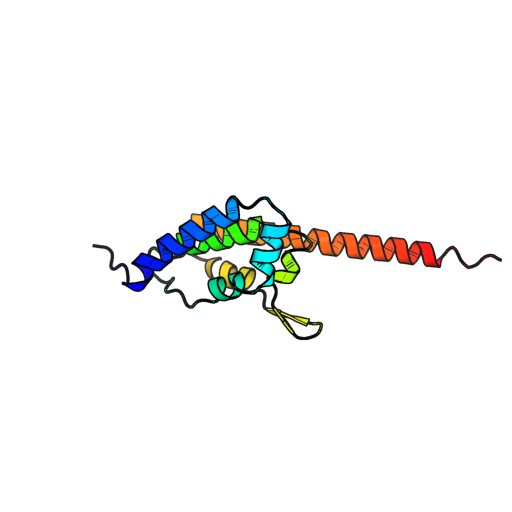 2.504 1.00 90.56 97 ARG A O 1
ATOM 775 N N . PHE A 1 98 ? -11.257 -6.445 1.892 1.00 90.12 98 PHE A N 1
ATOM 776 C CA . PHE A 1 98 ? -12.028 -5.356 2.498 1.00 90.12 98 PHE A CA 1
ATOM 777 C C . PHE A 1 98 ? -13.090 -4.739 1.574 1.00 90.12 98 PHE A C 1
ATOM 779 O O . PHE A 1 98 ? -13.749 -3.766 1.949 1.00 90.12 98 PHE A O 1
ATOM 786 N N . ALA A 1 99 ? -13.298 -5.272 0.364 1.00 88.62 99 ALA A N 1
ATOM 787 C CA . ALA A 1 99 ? -14.223 -4.684 -0.612 1.00 88.62 99 ALA A CA 1
ATOM 788 C C . ALA A 1 99 ? -15.671 -4.569 -0.098 1.00 88.62 99 ALA A C 1
ATOM 790 O O . ALA A 1 99 ? -16.379 -3.623 -0.453 1.00 88.62 99 ALA A O 1
ATOM 791 N N . HIS A 1 100 ? -16.084 -5.498 0.769 1.00 88.69 100 HIS A N 1
ATOM 792 C CA . HIS A 1 100 ? -17.421 -5.552 1.367 1.00 88.69 100 HIS A CA 1
ATOM 793 C C . HIS A 1 100 ? -17.431 -5.208 2.865 1.00 88.69 100 HIS A C 1
ATOM 795 O O . HIS A 1 100 ? -18.380 -5.562 3.556 1.00 88.69 100 HIS A O 1
ATOM 801 N N . HIS A 1 101 ? -16.406 -4.511 3.368 1.00 88.88 101 HIS A N 1
ATOM 802 C CA . HIS A 1 101 ? -16.341 -4.107 4.775 1.00 88.88 101 HIS A CA 1
ATOM 803 C C . HIS A 1 101 ? -17.527 -3.208 5.163 1.00 88.88 101 HIS A C 1
ATOM 805 O O . HIS A 1 101 ? -17.984 -2.408 4.343 1.00 88.88 101 HIS A O 1
ATOM 811 N N . GLU A 1 102 ? -18.014 -3.301 6.401 1.00 87.69 102 GLU A N 1
ATOM 812 C CA . GLU A 1 102 ? -19.194 -2.553 6.868 1.00 87.69 102 GLU A CA 1
ATOM 813 C C . GLU A 1 102 ? -18.985 -1.031 6.771 1.00 87.69 102 GLU A C 1
ATOM 815 O O . GLU A 1 102 ? -19.858 -0.276 6.331 1.00 87.69 102 GLU A O 1
ATOM 820 N N . GLU A 1 103 ? -17.771 -0.580 7.087 1.00 87.94 103 GLU A N 1
ATOM 821 C CA . GLU A 1 103 ? -17.376 0.824 7.014 1.00 87.94 103 GLU A CA 1
ATOM 822 C C . GLU A 1 103 ? -17.153 1.324 5.577 1.00 87.94 103 GLU A C 1
ATOM 824 O O . GLU A 1 103 ? -16.228 0.921 4.863 1.00 87.94 103 GLU A O 1
ATOM 829 N N . LYS A 1 104 ? -17.939 2.327 5.167 1.00 89.75 104 LYS A N 1
ATOM 830 C CA . LYS A 1 104 ? -17.832 2.964 3.840 1.00 89.75 104 LYS A CA 1
ATOM 831 C C . LYS A 1 104 ? -16.484 3.635 3.578 1.00 89.75 104 LYS A C 1
ATOM 833 O O . LYS A 1 104 ? -16.045 3.693 2.425 1.00 89.75 104 LYS A O 1
ATOM 838 N N . MET A 1 105 ? -15.827 4.132 4.625 1.00 90.44 105 MET A N 1
ATOM 839 C CA . MET A 1 105 ? -14.506 4.750 4.507 1.00 90.44 105 MET A CA 1
ATOM 840 C C . MET A 1 105 ? -13.478 3.729 4.009 1.00 90.44 105 MET A C 1
ATOM 842 O O . MET A 1 105 ? -12.774 3.997 3.036 1.00 90.44 105 MET A O 1
ATOM 846 N N . ILE A 1 106 ? -13.477 2.525 4.586 1.00 91.31 106 ILE A N 1
ATOM 847 C CA . ILE A 1 106 ? -12.606 1.422 4.172 1.00 91.31 106 ILE A CA 1
ATOM 848 C C . ILE A 1 106 ? -12.888 1.032 2.718 1.00 91.31 106 ILE A C 1
ATOM 850 O O . ILE A 1 106 ? -11.962 0.976 1.910 1.00 91.31 106 ILE A O 1
ATOM 854 N N . GLN A 1 107 ? -14.158 0.895 2.324 1.00 93.12 107 GLN A N 1
ATOM 855 C CA . GLN A 1 107 ? -14.493 0.593 0.926 1.00 93.12 107 GLN A CA 1
ATOM 856 C C . GLN A 1 107 ? -14.009 1.679 -0.057 1.00 93.12 107 GLN A C 1
ATOM 858 O O . GLN A 1 107 ? -13.696 1.396 -1.214 1.00 93.12 107 GLN A O 1
ATOM 863 N N . THR A 1 108 ? -13.978 2.945 0.364 1.00 94.19 108 THR A N 1
ATOM 864 C CA . THR A 1 108 ? -13.463 4.054 -0.460 1.00 94.19 108 THR A CA 1
ATOM 865 C C . THR A 1 108 ? -11.949 3.952 -0.634 1.00 94.19 108 THR A C 1
ATOM 867 O O . THR A 1 108 ? -11.425 4.187 -1.728 1.00 94.19 108 THR A O 1
ATOM 870 N N . VAL A 1 109 ? -11.245 3.517 0.412 1.00 95.12 109 VAL A N 1
ATOM 871 C CA . VAL A 1 109 ? -9.812 3.225 0.343 1.00 95.12 109 VAL A CA 1
ATOM 872 C C . VAL A 1 109 ? -9.531 2.063 -0.614 1.00 95.12 109 VAL A C 1
ATOM 874 O O . VAL A 1 109 ? -8.674 2.217 -1.481 1.00 95.12 109 VAL A O 1
ATOM 877 N N . VAL A 1 110 ? -10.299 0.965 -0.559 1.00 95.25 110 VAL A N 1
ATOM 878 C CA . VAL A 1 110 ? -10.178 -0.160 -1.516 1.00 95.25 110 VAL A CA 1
ATOM 879 C C . VAL A 1 110 ? -10.288 0.330 -2.960 1.00 95.25 110 VAL A C 1
ATOM 881 O O . VAL A 1 110 ? -9.445 0.015 -3.798 1.00 95.25 110 VAL A O 1
ATOM 884 N N . ARG A 1 111 ? -11.308 1.147 -3.259 1.00 94.56 111 ARG A N 1
ATOM 885 C CA . ARG A 1 111 ? -11.510 1.711 -4.605 1.00 94.56 111 ARG A CA 1
ATOM 886 C C . ARG A 1 111 ? -10.329 2.577 -5.039 1.00 94.56 111 ARG A C 1
ATOM 888 O O . ARG A 1 111 ? -9.909 2.496 -6.188 1.00 94.56 111 ARG A O 1
ATOM 895 N N . THR A 1 112 ? -9.768 3.361 -4.122 1.00 95.62 112 THR A N 1
ATOM 896 C CA . THR A 1 112 ? -8.577 4.179 -4.389 1.00 95.62 112 THR A CA 1
ATOM 897 C C . THR A 1 112 ? -7.363 3.308 -4.717 1.00 95.62 112 THR A C 1
ATOM 899 O O . THR A 1 112 ? -6.679 3.567 -5.702 1.00 95.62 112 THR A O 1
ATOM 902 N N . ILE A 1 113 ? -7.124 2.245 -3.943 1.00 94.94 113 ILE A N 1
ATOM 903 C CA . ILE A 1 113 ? -6.033 1.291 -4.189 1.00 94.94 113 ILE A CA 1
ATOM 904 C C . ILE A 1 113 ? -6.199 0.638 -5.566 1.00 94.94 113 ILE A C 1
ATOM 906 O O . ILE A 1 113 ? -5.256 0.615 -6.356 1.00 94.94 113 ILE A O 1
ATOM 910 N N . ALA A 1 114 ? -7.407 0.169 -5.888 1.00 92.75 114 ALA A N 1
ATOM 911 C CA . ALA A 1 114 ? -7.705 -0.436 -7.183 1.00 92.75 114 ALA A CA 1
ATOM 912 C C . ALA A 1 114 ? -7.450 0.534 -8.351 1.00 92.75 114 ALA A C 1
ATOM 914 O O . ALA A 1 114 ? -6.874 0.136 -9.363 1.00 92.75 114 ALA A O 1
ATOM 915 N N . LEU A 1 115 ? -7.823 1.810 -8.205 1.00 91.75 115 LEU A N 1
ATOM 916 C CA . LEU A 1 115 ? -7.558 2.848 -9.206 1.00 91.75 115 LEU A CA 1
ATOM 917 C C . LEU A 1 115 ? -6.061 3.130 -9.372 1.00 91.75 115 LEU A C 1
ATOM 919 O O . LEU A 1 115 ? -5.588 3.230 -10.503 1.00 91.75 115 LEU A O 1
ATOM 923 N N . ASN A 1 116 ? -5.308 3.220 -8.275 1.00 92.19 116 ASN A N 1
ATOM 924 C CA . ASN A 1 116 ? -3.859 3.426 -8.320 1.00 92.19 116 ASN A CA 1
ATOM 925 C C . ASN A 1 116 ? -3.153 2.276 -9.048 1.00 92.19 116 ASN A C 1
ATOM 927 O O . ASN A 1 116 ? -2.321 2.503 -9.927 1.00 92.19 116 ASN A O 1
ATOM 931 N N . ILE A 1 117 ? -3.551 1.041 -8.741 1.00 89.69 117 ILE A N 1
ATOM 932 C CA . ILE A 1 117 ? -3.059 -0.160 -9.416 1.00 89.69 117 ILE A CA 1
ATOM 933 C C . ILE A 1 117 ? -3.412 -0.118 -10.906 1.00 89.69 117 ILE A C 1
ATOM 935 O O . ILE A 1 117 ? -2.530 -0.267 -11.748 1.00 89.69 117 ILE A O 1
ATOM 939 N N . TYR A 1 118 ? -4.679 0.132 -11.248 1.00 86.44 118 TYR A N 1
ATOM 940 C CA . TYR A 1 118 ? -5.122 0.198 -12.641 1.00 86.44 118 TYR A CA 1
ATOM 941 C C . TYR A 1 118 ? -4.351 1.253 -13.443 1.00 86.44 118 TYR A C 1
ATOM 943 O O . TYR A 1 118 ? -3.924 0.985 -14.567 1.00 86.44 118 TYR A O 1
ATOM 951 N N . ASN A 1 119 ? -4.115 2.427 -12.854 1.00 85.75 119 ASN A N 1
ATOM 952 C CA . ASN A 1 119 ? -3.293 3.465 -13.465 1.00 85.75 119 ASN A CA 1
ATOM 953 C C . ASN A 1 119 ? -1.872 2.955 -13.740 1.00 85.75 119 ASN A C 1
ATOM 955 O O . ASN A 1 119 ? -1.398 3.104 -14.864 1.00 85.75 119 ASN A O 1
ATOM 959 N N . GLY A 1 120 ? -1.233 2.281 -12.777 1.00 79.69 120 GLY A N 1
ATOM 960 C CA . GLY A 1 120 ? 0.074 1.641 -12.961 1.00 79.69 120 GLY A CA 1
ATOM 961 C C . GLY A 1 120 ? 0.107 0.634 -14.119 1.00 79.69 120 GLY A C 1
ATOM 962 O O . GLY A 1 120 ? 0.974 0.724 -14.991 1.00 79.69 120 GLY A O 1
ATOM 963 N N . LEU A 1 121 ? -0.873 -0.278 -14.197 1.00 77.12 121 LEU A N 1
ATOM 964 C CA . LEU A 1 121 ? -0.970 -1.262 -15.290 1.00 77.12 121 LEU A CA 1
ATOM 965 C C . LEU A 1 121 ? -1.193 -0.609 -16.659 1.00 77.12 121 LEU A C 1
ATOM 967 O O . LEU A 1 121 ? -0.654 -1.067 -17.672 1.00 77.12 121 LEU A O 1
ATOM 971 N N . ARG A 1 122 ? -1.992 0.461 -16.708 1.00 73.25 122 ARG A N 1
ATOM 972 C CA . ARG A 1 122 ? -2.318 1.170 -17.947 1.00 73.25 122 ARG A CA 1
ATOM 973 C C . ARG A 1 122 ? -1.059 1.731 -18.618 1.00 73.25 122 ARG A C 1
ATOM 975 O O . ARG A 1 122 ? -0.936 1.631 -19.839 1.00 73.25 122 ARG A O 1
ATOM 982 N N . PHE A 1 123 ? -0.089 2.225 -17.846 1.00 61.41 123 PHE A N 1
ATOM 983 C CA . PHE A 1 123 ? 1.203 2.677 -18.381 1.00 61.41 123 PHE A CA 1
ATOM 984 C C . PHE A 1 123 ? 2.021 1.547 -19.024 1.00 61.41 123 PHE A C 1
ATOM 986 O O . PHE A 1 123 ? 2.641 1.757 -20.068 1.00 61.41 123 PHE A O 1
ATOM 993 N N . ILE A 1 124 ? 1.985 0.339 -18.456 1.00 62.94 124 ILE A N 1
ATOM 994 C CA . ILE A 1 124 ? 2.675 -0.835 -19.013 1.00 62.94 124 ILE A CA 1
ATOM 995 C C . ILE A 1 124 ? 2.031 -1.247 -20.349 1.00 62.94 124 ILE A C 1
ATOM 997 O O . ILE A 1 124 ? 2.731 -1.417 -21.350 1.00 62.94 124 ILE A O 1
ATOM 1001 N N . CYS A 1 125 ? 0.697 -1.328 -20.400 1.00 57.44 125 CYS A N 1
ATOM 1002 C CA . CYS A 1 125 ? -0.038 -1.737 -21.602 1.00 57.44 125 CYS A CA 1
ATOM 1003 C C . CYS A 1 125 ? 0.120 -0.748 -22.768 1.00 57.44 125 CYS A C 1
ATOM 1005 O O . CYS A 1 125 ? 0.313 -1.170 -23.912 1.00 57.44 125 CYS A O 1
ATOM 1007 N N . TYR A 1 126 ? 0.082 0.565 -22.510 1.00 59.00 126 TYR A N 1
ATOM 1008 C CA . TYR A 1 126 ? 0.297 1.559 -23.568 1.00 59.00 126 TYR A CA 1
ATOM 1009 C C . TYR A 1 126 ? 1.715 1.529 -24.115 1.00 59.00 126 TYR A C 1
ATOM 1011 O O . TYR A 1 126 ? 1.897 1.614 -25.327 1.00 59.00 126 TYR A O 1
ATOM 1019 N N . HIS A 1 127 ? 2.716 1.366 -23.251 1.00 58.00 127 HIS A N 1
ATOM 1020 C CA . HIS A 1 127 ? 4.098 1.271 -23.699 1.00 58.00 127 HIS A CA 1
ATOM 1021 C C . HIS A 1 127 ? 4.316 0.029 -24.568 1.00 58.00 127 HIS A C 1
ATOM 1023 O O . HIS A 1 127 ? 4.940 0.130 -25.619 1.00 58.00 127 HIS A O 1
ATOM 1029 N N . PHE A 1 128 ? 3.749 -1.121 -24.185 1.00 59.34 128 PHE A N 1
ATOM 1030 C CA . PHE A 1 128 ? 3.802 -2.337 -24.999 1.00 59.34 128 PHE A CA 1
ATOM 1031 C C . PHE A 1 128 ? 3.091 -2.155 -26.348 1.00 59.34 128 PHE A C 1
ATOM 1033 O O . PHE A 1 128 ? 3.620 -2.542 -27.386 1.00 59.34 128 PHE A O 1
ATOM 1040 N N . THR A 1 129 ? 1.940 -1.481 -26.356 1.00 59.75 129 THR A N 1
ATOM 1041 C CA . THR A 1 129 ? 1.193 -1.175 -27.585 1.00 59.75 129 THR A CA 1
ATOM 1042 C C . THR A 1 129 ? 1.980 -0.236 -28.509 1.00 59.75 129 THR A C 1
ATOM 1044 O O . THR A 1 129 ? 2.095 -0.511 -29.700 1.00 59.75 129 THR A O 1
ATOM 1047 N N . ILE A 1 130 ? 2.598 0.828 -27.981 1.00 62.25 130 ILE A N 1
ATOM 1048 C CA . ILE A 1 130 ? 3.451 1.747 -28.758 1.00 62.25 130 ILE A CA 1
ATOM 1049 C C . ILE A 1 130 ? 4.711 1.038 -29.268 1.00 62.25 130 ILE A C 1
ATOM 1051 O O . ILE A 1 130 ? 5.084 1.225 -30.426 1.00 62.25 130 ILE A O 1
ATOM 1055 N N . TYR A 1 131 ? 5.348 0.199 -28.448 1.00 59.97 131 TYR A N 1
ATOM 1056 C CA . TYR A 1 131 ? 6.489 -0.613 -28.877 1.00 59.97 131 TYR A CA 1
ATOM 1057 C C . TYR A 1 131 ? 6.113 -1.583 -29.995 1.00 59.97 131 TYR A C 1
ATOM 1059 O O . TYR A 1 131 ? 6.855 -1.693 -30.968 1.00 59.97 131 TYR A O 1
ATOM 1067 N N . LEU A 1 132 ? 4.958 -2.247 -29.908 1.00 61.59 132 LEU A N 1
ATOM 1068 C CA . LEU A 1 132 ? 4.471 -3.124 -30.971 1.00 61.59 132 LEU A CA 1
ATOM 1069 C C . LEU A 1 132 ? 4.168 -2.350 -32.254 1.00 61.59 132 LEU A C 1
ATOM 1071 O O . LEU A 1 132 ? 4.573 -2.792 -33.324 1.00 61.59 132 LEU A O 1
ATOM 1075 N N . ILE A 1 133 ? 3.525 -1.183 -32.174 1.00 64.56 133 ILE A N 1
ATOM 1076 C CA . ILE A 1 133 ? 3.239 -0.343 -33.350 1.00 64.56 133 ILE A CA 1
ATOM 1077 C C . ILE A 1 133 ? 4.544 0.171 -33.984 1.00 64.56 133 ILE A C 1
ATOM 1079 O O . ILE A 1 133 ? 4.700 0.134 -35.204 1.00 64.56 133 ILE A O 1
ATOM 1083 N N . THR A 1 134 ? 5.517 0.574 -33.166 1.00 63.34 134 THR A N 1
ATOM 1084 C CA . THR A 1 134 ? 6.819 1.086 -33.624 1.00 63.34 134 THR A CA 1
ATOM 1085 C C . THR A 1 134 ? 7.677 -0.031 -34.224 1.00 63.34 134 THR A C 1
ATOM 1087 O O . THR A 1 134 ? 8.199 0.125 -35.322 1.00 63.34 134 THR A O 1
ATOM 1090 N N . SER A 1 135 ? 7.747 -1.199 -33.575 1.00 57.69 135 SER A N 1
ATOM 1091 C CA . SER A 1 135 ? 8.435 -2.398 -34.081 1.00 57.69 135 SER A CA 1
ATOM 1092 C C . SER A 1 135 ? 7.797 -2.940 -35.364 1.00 57.69 135 SER A C 1
ATOM 1094 O O . SER A 1 135 ? 8.501 -3.403 -36.265 1.00 57.69 135 SER A O 1
ATOM 1096 N N . SER A 1 136 ? 6.471 -2.836 -35.482 1.00 55.66 136 SER A N 1
ATOM 1097 C CA . SER A 1 136 ? 5.750 -3.163 -36.712 1.00 55.66 136 SER A CA 1
ATOM 1098 C C . SER A 1 136 ? 6.130 -2.188 -37.825 1.00 55.66 136 SER A C 1
ATOM 1100 O O . SER A 1 136 ? 6.516 -2.638 -38.896 1.00 55.66 136 SER A O 1
ATOM 1102 N N . SER A 1 137 ? 6.134 -0.876 -37.568 1.00 53.75 137 SER A N 1
ATOM 1103 C CA . SER A 1 137 ? 6.529 0.152 -38.545 1.00 53.75 137 SER A CA 1
ATOM 1104 C C . SER A 1 137 ? 7.985 -0.004 -39.025 1.00 53.75 137 SER A C 1
ATOM 1106 O O . SER A 1 137 ? 8.254 0.030 -40.225 1.00 53.75 137 SER A O 1
ATOM 1108 N N . SER A 1 138 ? 8.928 -0.323 -38.128 1.00 53.72 138 SER A N 1
ATOM 1109 C CA . SER A 1 138 ? 10.333 -0.593 -38.484 1.00 53.72 138 SER A CA 1
ATOM 1110 C C . SER A 1 138 ? 10.535 -1.854 -39.338 1.00 53.72 138 SER A C 1
ATOM 1112 O O . SER A 1 138 ? 11.566 -1.991 -39.997 1.00 53.72 138 SER A O 1
ATOM 1114 N N . ARG A 1 139 ? 9.567 -2.781 -39.356 1.00 50.72 139 ARG A N 1
ATOM 1115 C CA . ARG A 1 139 ? 9.605 -4.002 -40.177 1.00 50.72 139 ARG A CA 1
ATOM 1116 C C . ARG A 1 139 ? 9.103 -3.773 -41.612 1.00 50.72 139 ARG A C 1
ATOM 1118 O O . ARG A 1 139 ? 9.432 -4.566 -42.490 1.00 50.72 139 ARG A O 1
ATOM 1125 N N . TRP A 1 140 ? 8.377 -2.683 -41.872 1.00 49.09 140 TRP A N 1
ATOM 1126 C CA . TRP A 1 140 ? 7.884 -2.314 -43.210 1.00 49.09 140 TRP A CA 1
ATOM 1127 C C . TRP A 1 140 ? 8.848 -1.419 -44.011 1.00 49.09 140 TRP A C 1
ATOM 1129 O O . TRP A 1 140 ? 8.644 -1.233 -45.205 1.00 49.09 140 TRP A O 1
ATOM 1139 N N . GLY A 1 141 ? 9.929 -0.919 -43.400 1.00 51.91 141 GLY A N 1
ATOM 1140 C CA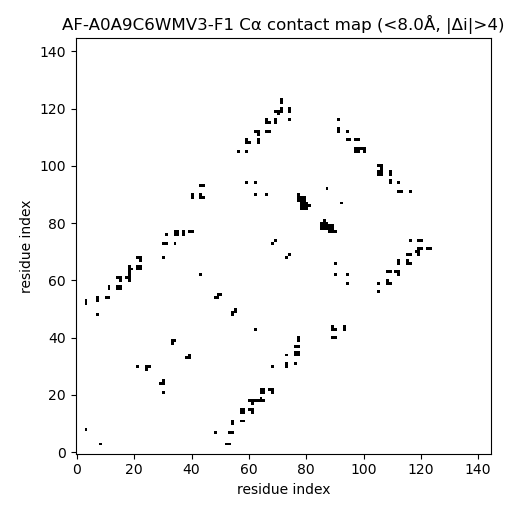 . GLY A 1 141 ? 10.937 -0.073 -44.061 1.00 51.91 141 GLY A CA 1
ATOM 1141 C C . GLY A 1 141 ? 12.127 -0.802 -44.708 1.00 51.91 141 GLY A C 1
ATOM 1142 O O . GLY A 1 141 ? 13.036 -0.139 -45.188 1.00 51.91 141 GLY A O 1
ATOM 1143 N N . LYS A 1 142 ? 12.171 -2.145 -44.712 1.00 52.38 142 LYS A N 1
ATOM 1144 C CA . LYS A 1 142 ? 13.270 -2.942 -45.312 1.00 52.38 142 LYS A CA 1
ATOM 1145 C C . LYS A 1 142 ? 12.785 -3.922 -46.384 1.00 52.38 142 LYS A C 1
ATOM 1147 O O . LYS A 1 142 ? 13.134 -5.100 -46.375 1.00 52.38 142 LYS A O 1
ATOM 1152 N N . LYS A 1 143 ? 11.931 -3.445 -47.287 1.00 48.56 143 LYS A N 1
ATOM 1153 C CA . LYS A 1 143 ? 11.474 -4.212 -48.455 1.00 48.56 143 LYS A CA 1
ATOM 1154 C C . LYS A 1 143 ? 11.394 -3.338 -49.708 1.00 48.56 143 LYS A C 1
ATOM 1156 O O . LYS A 1 143 ? 10.412 -3.392 -50.426 1.00 48.56 143 LYS A O 1
ATOM 1161 N N . HIS A 1 144 ? 12.409 -2.515 -49.938 1.00 45.31 144 HIS A N 1
ATOM 1162 C CA . HIS A 1 144 ? 12.688 -1.899 -51.233 1.00 45.31 144 HIS A CA 1
ATOM 1163 C C . HIS A 1 144 ? 14.164 -1.505 -51.242 1.00 45.31 144 HIS A C 1
ATOM 1165 O O . HIS A 1 144 ? 14.511 -0.448 -50.731 1.00 45.31 144 HIS A O 1
ATOM 1171 N N . ASP A 1 145 ? 15.002 -2.450 -51.665 1.00 38.88 145 ASP A N 1
ATOM 1172 C CA . ASP A 1 145 ? 16.184 -2.268 -52.520 1.00 38.88 145 ASP A CA 1
ATOM 1173 C C . ASP A 1 145 ? 16.702 -3.655 -52.929 1.00 38.88 145 ASP A C 1
ATOM 1175 O O . ASP A 1 145 ? 16.828 -4.528 -52.035 1.00 38.88 145 ASP A O 1
#

Foldseek 3Di:
DDPCPPVNVPLLVVLQVLLVVLQPDPDPVVLQVVLQVCVLVV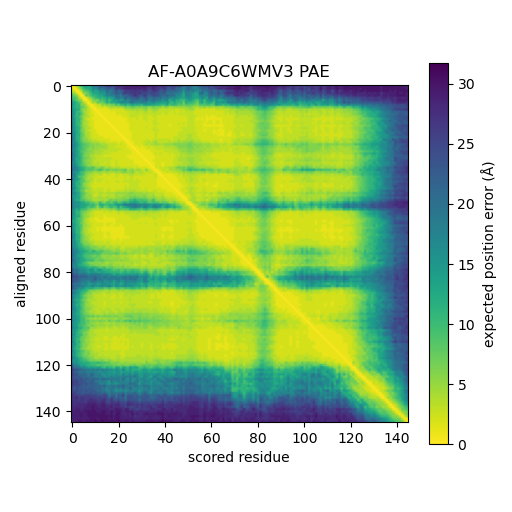NLPPPDPCPPDPRLVSSLSSLLSNLQSQAQVSQVSQFDDDPNDGPDRSSLVSLVVCCPPPDPVSVVSSVSSVVSSVNRVVVVVVVVVVVVVVVVVVVVPPPDD

Organism: Arachis duranensis (NCBI:txid130453)

Solvent-accessible surface area (backbone atoms only — not comparable to full-atom values): 8280 Å² total; per-residue (Å²): 130,84,86,68,52,82,64,53,71,52,49,36,59,51,33,43,51,51,18,53,53,50,59,72,58,79,51,66,68,59,53,47,56,55,38,62,72,43,57,55,56,54,60,71,67,47,91,70,76,53,80,95,44,90,37,43,66,30,52,50,48,24,53,37,24,57,30,72,68,43,33,66,77,46,46,67,43,60,38,45,63,59,86,97,41,81,74,44,45,60,71,59,57,59,41,54,73,39,58,80,46,91,52,67,68,56,29,51,45,32,52,50,33,52,51,33,48,49,54,22,50,49,51,50,53,51,51,52,51,52,49,50,54,50,55,51,55,64,64,68,74,75,80,84,132

Radius of gyration: 19.32 Å; Cα contacts (8 Å, |Δi|>4): 130; chains: 1; bounding box: 35×29×80 Å

pLDDT: mean 80.37, std 15.75, range [34.72, 96.31]

Secondary structure (DSSP, 8-state):
-----TTHHHHHHHHHHHHHHHHT---HHHHHHHHHTSHHHHHHTS----SSSTTHHHHHHHHHHHHHT--TTTGGGSSEEETTEEEE-HHHHHHHHTTT-S-HHHHHHHHHHHHHHHHHHHHHHHHHHHHHHHHHHHHHSSS--

Mean predicted aligned error: 9.55 Å

Nearest PDB structures (foldseek):
  8g9k-assembly1_A  TM=4.088E-01  e=6.467E+00  synthetic construct

Sequence (145 aa):
MLDISENSRIEAPLLQYLSIMIQNMDNEHAIYYCFSNGYINSIILHPYELDGGDLAPYYMSFLRAVSGKINRDTLCLLVNVHGDAVVSFPLYTEALRFAHHEEKMIQTVVRTIALNIYNGLRFICYHFTIYLITSSSSRWGKKHD